Protein AF-A0AB94IR12-F1 (afdb_monomer_lite)

Organism: NCBI:txid1131730

Secondary structure (DSSP, 8-state):
---HHHHHHHHHIIIIIHHHHHHHHHHHHHHHHHHTTEES-EEEEEEEEEEEEETTEEEEEEEEEEEEEE-SEETT--HHHHHHHHHHHHHHHHHHHHHHHHHHHTTSS-SS--

Sequence (114 aa):
MFGLADIIKFLISFFVILPIVTLIHLSGHIFFVTLFGGSEKKITIGSGKRLFSFWNIEVRRYYFWNGACEYKSLRHDTRVTNTKIFLGGSLFNLAGIFLVNTLISQGILDNSVF

Structure (mmCIF, N/CA/C/O backbone):
data_AF-A0AB94IR12-F1
#
_entry.id   AF-A0AB94IR12-F1
#
loop_
_atom_site.group_PDB
_atom_site.id
_atom_site.type_symbol
_atom_site.label_atom_id
_atom_site.label_alt_id
_atom_site.label_comp_id
_atom_site.label_asym_id
_atom_site.label_entity_id
_atom_site.label_seq_id
_atom_site.pdbx_PDB_ins_code
_atom_site.Cartn_x
_atom_site.Cartn_y
_atom_site.Cartn_z
_atom_site.occupancy
_atom_site.B_iso_or_equiv
_atom_site.auth_seq_id
_atom_site.auth_comp_id
_atom_site.auth_asym_id
_atom_site.auth_atom_id
_atom_site.pdbx_PDB_model_num
ATOM 1 N N . MET A 1 1 ? -18.020 17.572 19.173 1.00 61.72 1 MET A N 1
ATOM 2 C CA . MET A 1 1 ? -17.060 17.825 20.272 1.00 61.72 1 MET A CA 1
ATOM 3 C C . MET A 1 1 ? -16.236 16.563 20.432 1.00 61.72 1 MET A C 1
ATOM 5 O O . MET A 1 1 ? -16.836 15.500 20.398 1.00 61.72 1 MET A O 1
ATOM 9 N N . PHE A 1 2 ? -14.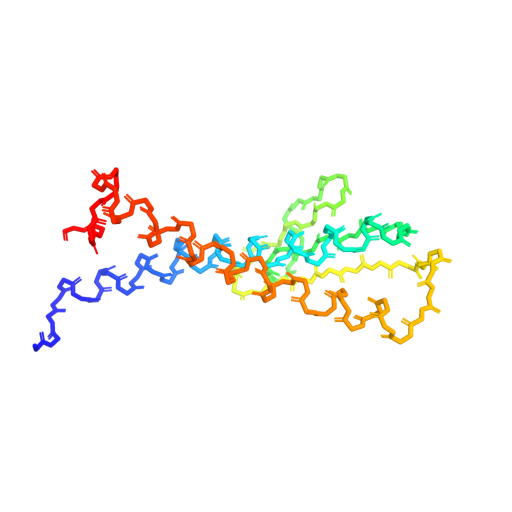910 16.670 20.512 1.00 77.06 2 PHE A N 1
ATOM 10 C CA . PHE A 1 2 ? -14.015 15.510 20.595 1.00 77.06 2 PHE A CA 1
ATOM 11 C C . PHE A 1 2 ? -14.208 14.810 21.950 1.00 77.06 2 PHE A C 1
ATOM 13 O O . PHE A 1 2 ? -14.004 15.431 22.993 1.00 77.06 2 PHE A O 1
ATOM 20 N N . GLY A 1 3 ? -14.653 13.556 21.941 1.00 87.69 3 GLY A N 1
ATOM 21 C CA . GLY A 1 3 ? -14.865 12.730 23.129 1.00 87.69 3 GLY A CA 1
ATOM 22 C C . GLY A 1 3 ? -13.835 11.606 23.259 1.00 87.69 3 GLY A C 1
ATOM 23 O O . GLY A 1 3 ? -13.027 11.360 22.365 1.00 87.69 3 GLY A O 1
ATOM 24 N N . LEU A 1 4 ? -13.891 10.859 24.367 1.00 86.31 4 LEU A N 1
ATOM 25 C CA . LEU A 1 4 ? -13.029 9.683 24.575 1.00 86.31 4 LEU A CA 1
ATOM 26 C C . LEU A 1 4 ? -13.231 8.608 23.493 1.00 86.31 4 LEU A C 1
ATOM 28 O O . LEU A 1 4 ? -12.278 7.937 23.102 1.00 86.31 4 LEU A O 1
ATOM 32 N N . ALA A 1 5 ? -14.448 8.485 22.960 1.00 85.38 5 ALA A N 1
ATOM 33 C CA . ALA A 1 5 ? -14.743 7.584 21.849 1.00 85.38 5 ALA A CA 1
ATOM 34 C C . ALA A 1 5 ? -13.962 7.949 20.571 1.00 85.38 5 ALA A C 1
ATOM 36 O O . ALA A 1 5 ? -13.540 7.061 19.831 1.00 85.38 5 ALA A O 1
ATOM 37 N N . ASP A 1 6 ? -13.705 9.237 20.328 1.00 86.75 6 ASP A N 1
ATOM 38 C CA . ASP A 1 6 ? -12.955 9.695 19.153 1.00 86.75 6 ASP A CA 1
ATOM 39 C C . ASP A 1 6 ? -11.459 9.367 19.265 1.00 86.75 6 ASP A C 1
ATOM 41 O O . ASP A 1 6 ? -10.810 9.080 18.260 1.00 86.75 6 ASP A O 1
ATOM 45 N N . ILE A 1 7 ? -10.921 9.301 20.490 1.00 89.69 7 ILE A N 1
ATOM 46 C CA . ILE A 1 7 ? -9.553 8.822 20.741 1.00 89.69 7 ILE A CA 1
ATOM 47 C C . ILE A 1 7 ? -9.432 7.341 20.366 1.00 89.69 7 ILE A C 1
ATOM 49 O O . ILE A 1 7 ? -8.472 6.948 19.709 1.00 89.69 7 ILE A O 1
ATOM 53 N N . ILE A 1 8 ? -10.419 6.515 20.725 1.00 88.00 8 ILE A N 1
ATOM 54 C CA . ILE A 1 8 ? -10.427 5.087 20.370 1.00 88.00 8 ILE A CA 1
ATOM 55 C C . ILE A 1 8 ? -10.513 4.914 18.847 1.00 88.00 8 ILE A C 1
ATOM 57 O O . ILE A 1 8 ? -9.741 4.146 18.269 1.00 88.00 8 ILE A O 1
ATOM 61 N N . LYS A 1 9 ? -11.382 5.683 18.175 1.00 87.31 9 LYS A N 1
ATOM 62 C CA . LYS A 1 9 ? -11.471 5.704 16.704 1.00 87.31 9 LYS A CA 1
ATOM 63 C C . LYS A 1 9 ? 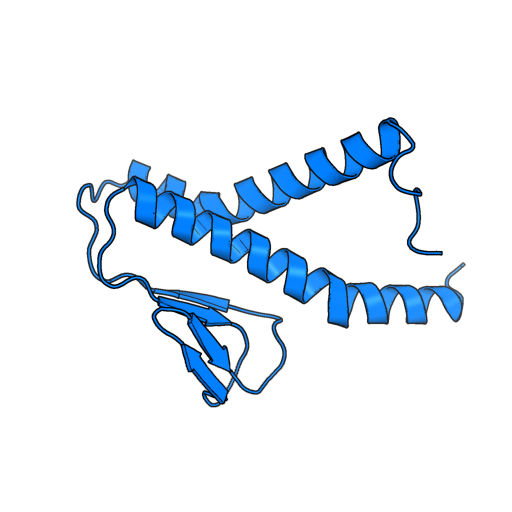-10.147 6.103 16.058 1.00 87.31 9 LYS A C 1
ATOM 65 O O . LYS A 1 9 ? -9.744 5.490 15.067 1.00 87.31 9 LYS A O 1
ATOM 70 N N . PHE A 1 10 ? -9.450 7.086 16.627 1.00 89.69 10 PHE A N 1
ATOM 71 C CA . PHE A 1 10 ? -8.126 7.488 16.166 1.00 89.69 10 PHE A CA 1
ATOM 72 C C . PHE A 1 10 ? -7.098 6.367 16.340 1.00 89.69 10 PHE A C 1
ATOM 74 O O . PHE A 1 10 ? -6.374 6.072 15.397 1.00 89.69 10 PHE A O 1
ATOM 81 N N . LEU A 1 11 ? -7.058 5.701 17.498 1.00 91.69 11 LEU A N 1
ATOM 82 C CA . LEU A 1 11 ? -6.131 4.591 17.738 1.00 91.69 11 LEU A CA 1
ATOM 83 C C . LEU A 1 11 ? -6.366 3.437 16.758 1.00 91.69 11 LEU A C 1
ATOM 85 O O . LEU A 1 11 ? -5.403 2.894 16.229 1.00 91.69 11 LEU A O 1
ATOM 89 N N . ILE A 1 12 ? -7.622 3.101 16.457 1.00 90.38 12 ILE A N 1
ATOM 90 C CA . ILE A 1 12 ? -7.953 2.071 15.459 1.00 90.38 12 ILE A CA 1
ATOM 91 C C . ILE A 1 12 ? -7.545 2.527 14.055 1.00 90.38 12 ILE A C 1
ATOM 93 O O . ILE A 1 12 ? -6.893 1.784 13.321 1.00 90.38 12 ILE A O 1
ATOM 97 N N . SER A 1 13 ? -7.875 3.766 13.689 1.00 89.94 13 SER A N 1
ATOM 98 C CA . SER A 1 13 ? -7.495 4.342 12.394 1.00 89.94 13 SER A CA 1
ATOM 99 C C . SER A 1 13 ? -5.981 4.365 12.209 1.00 89.94 13 SER A C 1
ATOM 101 O O . SER A 1 13 ? -5.475 4.041 11.139 1.00 89.94 13 SER A O 1
ATOM 103 N N . PHE A 1 14 ? -5.250 4.700 13.267 1.00 90.31 14 PHE A N 1
ATOM 104 C CA . PHE A 1 14 ? -3.805 4.651 13.269 1.00 90.31 14 PHE A CA 1
ATOM 105 C C . PHE A 1 14 ? -3.361 3.191 13.189 1.00 90.31 14 PHE A C 1
ATOM 107 O O . PHE A 1 14 ? -2.983 2.755 12.115 1.00 90.31 14 PHE A O 1
ATOM 114 N N . PHE A 1 15 ? -3.483 2.399 14.254 1.00 90.56 15 PHE A N 1
ATOM 115 C CA . PHE A 1 15 ? -2.836 1.088 14.369 1.00 90.56 15 PHE A CA 1
ATOM 116 C C . PHE A 1 15 ? -3.349 -0.004 13.427 1.00 90.56 15 PHE A C 1
ATOM 118 O O . PHE A 1 15 ? -2.629 -0.979 13.217 1.00 90.56 15 PHE A O 1
ATOM 125 N N . VAL A 1 16 ? -4.557 0.128 12.875 1.00 89.44 16 VAL A N 1
ATOM 126 C CA . VAL A 1 16 ? -5.173 -0.897 12.018 1.00 89.44 16 VAL A CA 1
ATOM 127 C C . VAL A 1 16 ? -5.350 -0.390 10.594 1.00 89.44 16 VAL A C 1
ATOM 129 O O . VAL A 1 16 ? -4.842 -1.009 9.658 1.00 89.44 16 VAL A O 1
ATOM 132 N N . ILE A 1 17 ? -6.027 0.747 10.413 1.00 91.00 17 ILE A N 1
ATOM 133 C CA . ILE A 1 17 ? -6.351 1.236 9.066 1.00 91.00 17 ILE A CA 1
ATOM 134 C C . ILE A 1 17 ? -5.095 1.722 8.339 1.00 91.00 17 ILE A C 1
ATOM 136 O O . ILE A 1 17 ? -4.920 1.393 7.167 1.00 91.00 17 ILE A O 1
ATOM 140 N N . LEU A 1 18 ? -4.181 2.431 9.013 1.00 90.81 18 LEU A N 1
ATOM 141 C CA . LEU A 1 18 ? -2.962 2.928 8.369 1.00 90.81 18 LEU A CA 1
ATOM 142 C C . LEU A 1 18 ? -2.090 1.790 7.804 1.00 90.81 18 LEU A C 1
ATOM 144 O O . LEU A 1 18 ? -1.743 1.878 6.628 1.00 90.81 18 LEU A O 1
ATOM 148 N N . PRO A 1 19 ? -1.776 0.698 8.537 1.00 89.19 19 PRO A N 1
ATOM 149 C CA . PRO A 1 19 ? -1.081 -0.447 7.949 1.00 89.19 19 PRO A CA 1
ATOM 150 C C . PRO A 1 19 ? -1.788 -1.033 6.725 1.00 89.19 19 PRO A C 1
ATOM 152 O O .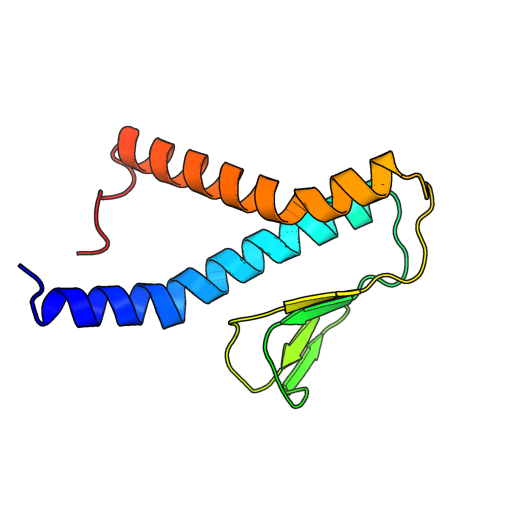 PRO A 1 19 ? -1.125 -1.332 5.734 1.00 89.19 19 PRO A O 1
ATOM 155 N N . ILE A 1 20 ? -3.118 -1.170 6.763 1.00 90.88 20 ILE A N 1
ATOM 156 C CA . ILE A 1 20 ? -3.897 -1.699 5.634 1.00 90.88 20 ILE A CA 1
ATOM 157 C C . ILE A 1 20 ? -3.755 -0.784 4.413 1.00 90.88 20 ILE A C 1
ATOM 159 O O . ILE A 1 20 ? -3.458 -1.259 3.318 1.00 90.88 20 ILE A O 1
ATOM 163 N N . VAL A 1 21 ? -3.893 0.530 4.598 1.00 92.81 21 VAL A N 1
ATOM 164 C CA . VAL A 1 21 ? -3.723 1.519 3.524 1.00 92.81 21 VAL A CA 1
ATOM 165 C C . VAL A 1 21 ? -2.293 1.500 2.979 1.00 92.81 21 VAL A C 1
ATOM 167 O O . VAL A 1 21 ? -2.103 1.529 1.766 1.00 92.81 21 VAL A O 1
ATOM 170 N N . THR A 1 22 ? -1.277 1.379 3.836 1.00 91.25 22 THR A N 1
ATOM 171 C CA . THR A 1 22 ? 0.125 1.242 3.410 1.00 91.25 22 THR A CA 1
ATOM 172 C C . THR A 1 22 ? 0.342 -0.024 2.577 1.00 91.25 22 THR A C 1
A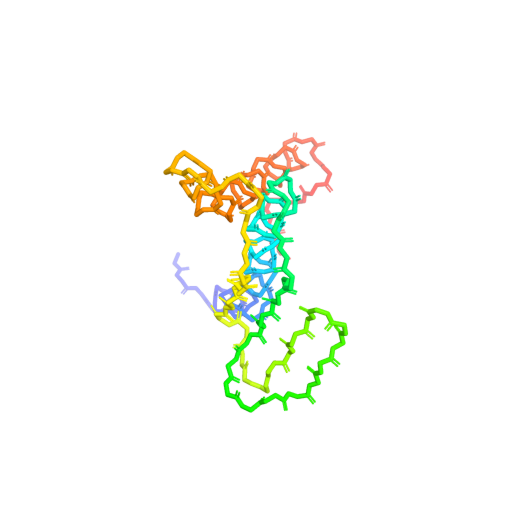TOM 174 O O . THR A 1 22 ? 1.044 0.019 1.566 1.00 91.25 22 THR A O 1
ATOM 177 N N . LEU A 1 23 ? -0.281 -1.148 2.945 1.00 90.62 23 LEU A N 1
ATOM 178 C CA . LEU A 1 23 ? -0.213 -2.388 2.166 1.00 90.62 23 LEU A CA 1
ATOM 179 C C . LEU A 1 23 ? -0.868 -2.233 0.791 1.00 90.62 23 LEU A C 1
ATOM 181 O O . LEU A 1 23 ? -0.271 -2.629 -0.211 1.00 90.62 23 LEU A O 1
ATOM 185 N N . ILE A 1 24 ? -2.055 -1.621 0.730 1.00 93.69 24 ILE A N 1
ATOM 186 C CA . ILE A 1 24 ? -2.744 -1.321 -0.534 1.00 93.69 24 ILE A CA 1
ATOM 187 C C . ILE A 1 24 ? -1.864 -0.415 -1.408 1.00 93.69 24 ILE A C 1
ATOM 189 O O . ILE A 1 24 ? -1.657 -0.704 -2.588 1.00 93.69 24 ILE A O 1
ATOM 193 N N . HIS A 1 25 ? -1.253 0.612 -0.824 1.00 94.19 25 HIS A N 1
ATOM 194 C CA . HIS A 1 25 ? -0.350 1.518 -1.526 1.00 94.19 25 HIS A CA 1
ATOM 195 C C . HIS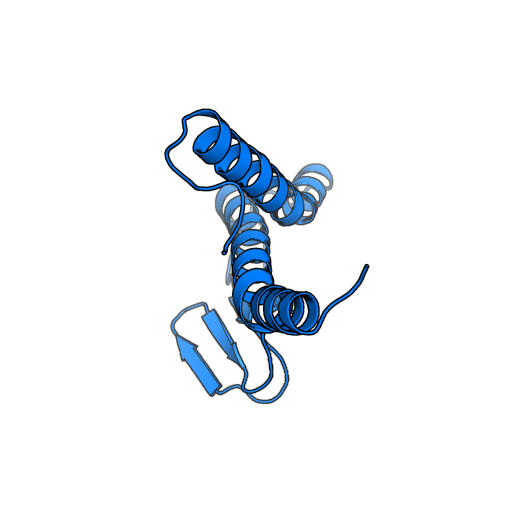 A 1 25 ? 0.871 0.793 -2.116 1.00 94.19 25 HIS A C 1
ATOM 197 O O . HIS A 1 25 ? 1.170 0.915 -3.305 1.00 94.19 25 HIS A O 1
ATOM 203 N N . LEU A 1 26 ? 1.563 -0.024 -1.316 1.00 92.31 26 LEU A N 1
ATOM 204 C CA . LEU A 1 26 ? 2.705 -0.814 -1.790 1.00 92.31 26 LEU A CA 1
ATOM 205 C C . LEU A 1 26 ? 2.285 -1.809 -2.875 1.00 92.31 26 LEU A C 1
ATOM 207 O O . LEU A 1 26 ? 3.007 -1.972 -3.860 1.00 92.31 26 LEU A O 1
ATOM 211 N N . SER A 1 27 ? 1.101 -2.417 -2.740 1.00 91.69 27 SER A N 1
ATOM 212 C CA . SER A 1 27 ? 0.543 -3.317 -3.755 1.00 91.69 27 SER A CA 1
ATOM 213 C C . SER A 1 27 ? 0.375 -2.625 -5.109 1.00 91.69 27 SER A C 1
ATOM 215 O O . SER A 1 27 ? 0.720 -3.213 -6.134 1.00 91.69 27 SER A O 1
ATOM 217 N N . GLY A 1 28 ? -0.027 -1.348 -5.114 1.00 93.44 28 GLY A N 1
ATOM 218 C CA . GLY A 1 28 ? -0.122 -0.541 -6.325 1.00 93.44 28 GLY A CA 1
ATOM 219 C C . GLY A 1 28 ? 1.227 -0.363 -7.017 1.00 93.44 28 GLY A C 1
ATOM 220 O O . GLY A 1 28 ? 1.339 -0.609 -8.217 1.00 93.44 28 GLY A O 1
ATOM 221 N N . HIS A 1 29 ? 2.286 -0.024 -6.277 1.00 92.75 29 HIS A N 1
ATOM 222 C CA . HIS A 1 29 ? 3.632 0.062 -6.857 1.00 92.75 29 HIS A CA 1
ATOM 223 C C . HIS A 1 29 ? 4.067 -1.263 -7.492 1.00 92.75 29 HIS A C 1
ATOM 225 O O . HIS A 1 29 ? 4.502 -1.289 -8.643 1.00 92.75 29 HIS A O 1
ATOM 231 N N . ILE A 1 30 ? 3.896 -2.377 -6.781 1.00 91.62 30 ILE A N 1
ATOM 232 C CA . ILE A 1 30 ? 4.317 -3.702 -7.257 1.00 91.62 30 ILE A CA 1
ATOM 233 C C . ILE A 1 30 ? 3.503 -4.143 -8.460 1.00 91.62 30 ILE A C 1
ATOM 235 O O . ILE A 1 30 ? 4.055 -4.779 -9.358 1.00 91.62 30 ILE A O 1
ATOM 239 N N . PHE A 1 31 ? 2.212 -3.818 -8.495 1.00 93.06 31 PHE A N 1
ATOM 240 C CA . PHE A 1 31 ? 1.352 -4.100 -9.633 1.00 93.06 31 PHE A CA 1
ATOM 241 C C . PHE A 1 31 ? 1.924 -3.462 -10.901 1.00 93.06 31 PHE A C 1
ATOM 243 O O . PHE A 1 31 ? 2.180 -4.168 -11.877 1.00 93.06 31 PHE A O 1
ATOM 250 N N . PHE A 1 32 ? 2.239 -2.163 -10.865 1.00 91.94 32 PHE A N 1
ATOM 251 C CA . PHE A 1 32 ? 2.825 -1.478 -12.018 1.00 91.94 32 PHE A CA 1
ATOM 252 C C . PHE A 1 32 ? 4.251 -1.951 -12.322 1.00 91.94 32 PHE A C 1
ATOM 254 O O . PHE A 1 32 ? 4.561 -2.213 -13.481 1.00 91.94 32 PHE A O 1
ATOM 261 N N . VAL A 1 33 ? 5.105 -2.163 -11.316 1.00 91.38 33 VAL A N 1
ATOM 262 C CA . VAL A 1 33 ? 6.445 -2.747 -11.528 1.00 91.38 33 VAL A CA 1
ATOM 263 C C . VAL A 1 33 ? 6.334 -4.118 -12.204 1.00 91.38 33 VAL A C 1
ATOM 265 O O . VAL A 1 33 ? 7.106 -4.435 -13.104 1.00 91.38 33 VAL A O 1
ATOM 268 N N . THR A 1 34 ? 5.355 -4.936 -11.818 1.00 89.12 34 THR A N 1
ATOM 269 C CA . THR A 1 34 ? 5.102 -6.249 -12.426 1.00 89.12 34 THR A CA 1
ATOM 270 C C . THR A 1 34 ? 4.596 -6.129 -13.852 1.00 89.12 34 THR A C 1
ATOM 272 O O . THR A 1 34 ? 5.118 -6.820 -14.724 1.00 89.12 34 THR A O 1
ATOM 275 N N . LEU A 1 35 ? 3.649 -5.225 -14.093 1.00 91.25 35 LEU A N 1
ATOM 276 C CA . LEU A 1 35 ? 3.090 -4.948 -15.413 1.00 91.25 35 LEU A CA 1
ATOM 277 C C . LEU A 1 35 ? 4.170 -4.520 -16.417 1.00 91.25 35 LEU A C 1
ATOM 279 O O . LEU A 1 35 ? 4.129 -4.916 -17.577 1.00 91.25 35 LEU A O 1
ATOM 283 N N . PHE A 1 36 ? 5.166 -3.757 -15.964 1.00 90.88 36 PHE A N 1
ATOM 284 C CA . PHE A 1 36 ? 6.265 -3.271 -16.802 1.00 90.88 36 PHE A CA 1
ATOM 285 C C . PHE A 1 36 ? 7.509 -4.170 -16.809 1.00 90.88 36 PHE A C 1
ATOM 287 O O . PHE A 1 36 ? 8.547 -3.793 -17.358 1.00 90.88 36 PHE A O 1
ATOM 294 N N . GLY A 1 37 ? 7.409 -5.375 -16.239 1.00 86.94 37 GLY A N 1
ATOM 295 C CA . GLY A 1 37 ? 8.468 -6.382 -16.291 1.00 86.94 37 GLY A CA 1
ATOM 296 C C . GLY A 1 37 ? 9.667 -6.072 -15.396 1.00 86.94 37 GLY A C 1
ATOM 297 O O . GLY A 1 37 ? 10.802 -6.316 -15.797 1.00 86.94 37 GLY A O 1
ATOM 298 N N . GLY A 1 38 ? 9.435 -5.509 -14.210 1.00 85.75 38 GLY A N 1
ATOM 299 C CA . GLY A 1 38 ? 10.479 -5.291 -13.215 1.00 85.75 38 GLY A CA 1
ATOM 300 C C . GLY A 1 38 ? 11.064 -6.595 -12.674 1.00 85.75 38 GLY A C 1
ATOM 301 O O . GLY A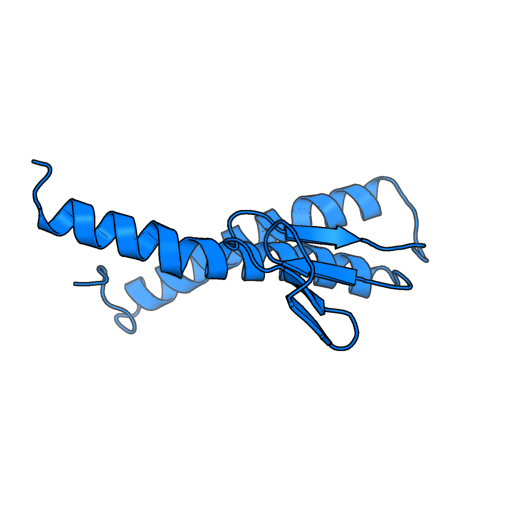 1 38 ? 10.328 -7.552 -12.421 1.00 85.75 38 GLY A O 1
ATOM 302 N N . SER A 1 39 ? 12.380 -6.633 -12.485 1.00 82.25 39 SER A N 1
ATOM 303 C CA . SER A 1 39 ? 13.119 -7.768 -11.923 1.00 82.25 39 SER A CA 1
ATOM 304 C C . SER A 1 39 ? 13.458 -7.547 -10.442 1.00 82.25 39 SER A C 1
ATOM 306 O O . SER A 1 39 ? 13.524 -6.406 -9.978 1.00 82.25 39 SER A O 1
ATOM 308 N N . GLU A 1 40 ? 13.657 -8.646 -9.701 1.00 81.12 40 GLU A N 1
ATOM 309 C CA . GLU A 1 40 ? 14.110 -8.638 -8.295 1.00 81.12 40 GLU A CA 1
ATOM 310 C C . GLU A 1 40 ? 13.302 -7.676 -7.398 1.00 81.12 40 GLU A C 1
ATOM 312 O O . GLU A 1 40 ? 13.844 -6.833 -6.687 1.00 81.12 40 GLU A O 1
ATOM 317 N N . LYS A 1 41 ? 11.969 -7.779 -7.467 1.00 85.06 41 LYS A N 1
ATOM 318 C CA . LYS A 1 41 ? 11.044 -6.927 -6.708 1.00 85.06 41 LYS A CA 1
ATOM 319 C C . LYS A 1 41 ? 11.104 -7.300 -5.235 1.00 85.06 41 LYS A C 1
ATOM 321 O O . LYS A 1 41 ? 10.906 -8.467 -4.902 1.00 85.06 41 LYS A O 1
ATOM 326 N N . LYS A 1 42 ? 11.276 -6.317 -4.365 1.00 86.50 42 LYS A N 1
ATOM 327 C CA . LYS A 1 42 ? 11.277 -6.497 -2.920 1.00 86.50 42 LYS A CA 1
ATOM 328 C C . LYS A 1 42 ? 10.392 -5.448 -2.264 1.00 86.50 42 LYS A C 1
ATOM 330 O O . LYS A 1 42 ? 10.576 -4.251 -2.449 1.00 86.50 42 LYS A O 1
ATOM 335 N N . ILE A 1 43 ? 9.445 -5.908 -1.464 1.00 87.69 43 ILE A N 1
ATOM 336 C CA . ILE A 1 43 ? 8.642 -5.068 -0.587 1.00 87.69 43 ILE A CA 1
ATOM 337 C C . ILE A 1 43 ? 9.283 -5.096 0.784 1.00 87.69 43 ILE A C 1
ATOM 339 O O . ILE A 1 43 ? 9.594 -6.166 1.298 1.00 87.69 43 ILE A O 1
ATOM 343 N N . THR A 1 44 ? 9.412 -3.940 1.404 1.00 88.25 44 THR A N 1
ATOM 344 C CA . THR A 1 44 ? 9.730 -3.821 2.818 1.00 88.25 44 THR A CA 1
ATOM 345 C C . THR A 1 44 ? 8.553 -3.167 3.520 1.00 88.25 44 THR A C 1
ATOM 347 O O . THR A 1 44 ? 8.108 -2.103 3.101 1.00 88.25 44 THR A O 1
ATOM 350 N N . ILE A 1 45 ? 8.049 -3.786 4.582 1.00 87.31 45 ILE A N 1
ATOM 351 C CA . ILE A 1 45 ? 6.914 -3.295 5.363 1.00 87.31 45 ILE A CA 1
ATOM 352 C C . ILE A 1 45 ? 7.384 -3.057 6.800 1.00 87.31 45 ILE A C 1
ATOM 354 O O . ILE A 1 45 ? 7.909 -3.966 7.450 1.00 87.31 45 ILE A O 1
ATOM 358 N N . GLY A 1 46 ? 7.192 -1.835 7.298 1.00 85.69 46 GLY A N 1
ATOM 359 C CA . GLY A 1 46 ? 7.608 -1.419 8.636 1.00 85.69 46 GLY A CA 1
ATOM 360 C C . GLY A 1 46 ? 9.027 -0.860 8.705 1.00 85.69 46 GLY A C 1
ATOM 361 O O . GLY A 1 46 ? 9.689 -0.614 7.696 1.00 85.69 46 GLY A O 1
ATOM 362 N N . SER A 1 47 ? 9.505 -0.667 9.935 1.00 83.00 47 SER A N 1
ATOM 363 C CA . SER A 1 47 ? 10.768 0.024 10.231 1.00 83.00 47 SER A CA 1
ATOM 364 C C . SER A 1 47 ? 11.707 -0.787 11.131 1.00 83.00 47 SER A C 1
ATOM 366 O O . SER A 1 47 ? 11.293 -1.670 11.879 1.00 83.00 47 SER A O 1
ATOM 368 N N . GLY A 1 48 ? 13.004 -0.465 11.091 1.00 85.81 48 GLY A N 1
ATOM 369 C CA . GLY A 1 48 ? 14.037 -1.075 11.940 1.00 85.81 48 GLY A CA 1
ATOM 370 C C . GLY A 1 48 ? 14.546 -2.436 11.470 1.00 85.81 48 GLY A C 1
ATOM 371 O O . GLY A 1 48 ? 14.695 -2.674 10.274 1.00 85.81 48 GLY A O 1
ATOM 372 N N . LYS A 1 49 ? 14.881 -3.318 12.422 1.00 85.56 49 LYS A N 1
ATOM 373 C CA . LYS A 1 49 ? 15.472 -4.632 12.121 1.00 85.56 49 LYS A CA 1
ATOM 374 C C . LYS A 1 49 ? 14.455 -5.545 11.428 1.00 85.56 49 LYS A C 1
ATOM 376 O O . LYS A 1 49 ? 13.277 -5.541 11.785 1.00 85.56 49 LYS A O 1
ATOM 381 N N . ARG A 1 50 ? 14.933 -6.350 10.474 1.00 86.00 50 ARG A N 1
ATOM 382 C CA . ARG A 1 50 ? 14.152 -7.406 9.815 1.00 86.00 50 ARG A CA 1
ATOM 383 C C . ARG A 1 50 ? 13.628 -8.383 10.870 1.00 86.00 50 ARG A C 1
ATOM 385 O O . ARG A 1 50 ? 14.414 -8.904 11.657 1.00 86.00 50 ARG A O 1
ATOM 392 N N . LEU A 1 51 ? 12.316 -8.597 10.880 1.00 86.25 51 LEU A N 1
ATOM 393 C CA . LEU A 1 51 ? 11.657 -9.601 11.710 1.00 86.25 51 LEU A CA 1
ATOM 394 C C . LEU A 1 51 ? 11.658 -10.942 10.974 1.00 86.25 51 LEU A C 1
ATOM 396 O O . LEU A 1 51 ? 12.192 -11.924 11.475 1.00 86.25 51 LEU A O 1
ATOM 400 N N . PHE A 1 52 ? 11.135 -10.950 9.747 1.00 84.44 52 PHE A N 1
ATOM 401 C CA . PHE A 1 52 ? 11.208 -12.085 8.835 1.00 84.44 52 PHE A CA 1
ATOM 402 C C . PHE A 1 52 ? 11.185 -11.601 7.382 1.00 84.44 52 PHE A C 1
ATOM 404 O O . PHE A 1 52 ? 10.754 -10.488 7.084 1.00 84.44 52 PHE A O 1
ATOM 411 N N . SER A 1 53 ? 11.689 -12.429 6.472 1.00 84.25 53 SER A N 1
ATOM 412 C CA . SER A 1 53 ? 11.607 -12.196 5.031 1.00 84.25 53 SER A CA 1
ATOM 413 C C . SER A 1 53 ? 11.041 -13.449 4.396 1.00 84.25 53 SER A C 1
ATOM 415 O O . SER A 1 53 ? 11.609 -14.525 4.567 1.00 84.25 53 SER A O 1
ATOM 417 N N . PHE A 1 54 ? 9.934 -13.310 3.679 1.00 79.31 54 PHE A N 1
ATOM 418 C CA . PHE A 1 54 ? 9.333 -14.396 2.924 1.00 79.31 54 PHE A CA 1
ATOM 419 C C . PHE A 1 54 ? 9.287 -14.013 1.451 1.00 79.31 54 PHE A C 1
ATOM 421 O O . PHE A 1 54 ? 8.602 -13.064 1.069 1.00 79.31 54 PHE A O 1
ATOM 428 N N . TRP A 1 55 ? 10.030 -14.757 0.629 1.00 77.62 55 TRP A N 1
ATOM 429 C CA . TRP A 1 55 ? 10.140 -14.534 -0.811 1.00 77.62 55 TRP A CA 1
ATOM 430 C C . TRP A 1 55 ? 10.587 -13.099 -1.138 1.00 77.62 55 TRP A C 1
ATOM 432 O O . TRP A 1 55 ? 11.746 -12.746 -0.935 1.00 77.62 55 TRP A O 1
ATOM 442 N N . ASN A 1 56 ? 9.647 -12.254 -1.554 1.00 81.25 56 ASN A N 1
ATOM 443 C CA . ASN A 1 56 ? 9.873 -10.871 -1.959 1.00 81.25 56 ASN A CA 1
ATOM 444 C C . ASN A 1 56 ? 9.349 -9.863 -0.925 1.00 81.25 56 ASN A C 1
ATOM 446 O O . ASN A 1 56 ? 9.296 -8.672 -1.213 1.00 81.25 56 ASN A O 1
ATOM 450 N N . ILE A 1 57 ? 8.919 -10.322 0.252 1.00 85.00 57 ILE A N 1
ATOM 451 C CA . ILE A 1 57 ? 8.307 -9.499 1.296 1.00 85.00 57 ILE A CA 1
ATOM 452 C C . ILE A 1 57 ? 9.189 -9.540 2.543 1.00 85.00 57 ILE A C 1
ATOM 454 O O . ILE A 1 57 ? 9.342 -10.577 3.185 1.00 85.00 57 ILE A O 1
ATOM 458 N N . GLU A 1 58 ? 9.759 -8.397 2.898 1.00 87.38 58 GLU A N 1
ATOM 459 C CA . GLU A 1 58 ? 10.511 -8.170 4.125 1.00 87.38 58 GLU A CA 1
ATOM 460 C C . GLU A 1 58 ? 9.615 -7.457 5.140 1.00 87.38 58 GLU A C 1
ATOM 462 O O . GLU A 1 58 ? 9.180 -6.330 4.917 1.00 87.38 58 GLU A O 1
ATOM 467 N N . VAL A 1 59 ? 9.371 -8.091 6.283 1.00 85.38 59 VAL A N 1
ATOM 468 C CA . VAL A 1 59 ? 8.630 -7.489 7.394 1.00 85.38 59 VAL A CA 1
ATOM 469 C C . VAL A 1 59 ? 9.622 -7.078 8.473 1.00 85.38 59 VAL A C 1
ATOM 471 O O . VAL A 1 59 ? 10.467 -7.872 8.900 1.00 85.38 59 VAL A O 1
ATOM 474 N N . ARG A 1 60 ? 9.551 -5.820 8.912 1.00 88.69 60 ARG A N 1
ATOM 475 C CA . ARG A 1 60 ? 10.432 -5.243 9.936 1.00 88.69 60 ARG A CA 1
ATOM 476 C C . ARG A 1 60 ? 9.718 -5.100 11.278 1.00 88.69 60 ARG A C 1
ATOM 478 O O . ARG A 1 60 ? 8.496 -5.092 11.357 1.00 88.69 60 ARG A O 1
ATOM 485 N N . ARG A 1 61 ? 10.511 -5.038 12.351 1.00 81.44 61 ARG A N 1
ATOM 486 C CA . ARG A 1 61 ? 10.048 -5.154 13.743 1.00 81.44 61 ARG A CA 1
ATOM 487 C C . ARG A 1 61 ? 9.178 -3.988 14.217 1.00 81.44 61 ARG A C 1
ATOM 489 O O . ARG A 1 61 ? 8.328 -4.198 15.076 1.00 81.44 61 ARG A O 1
ATOM 496 N N . TYR A 1 62 ? 9.419 -2.774 13.731 1.00 81.06 62 TYR A N 1
ATOM 497 C CA . TYR A 1 62 ? 8.675 -1.592 14.157 1.00 81.06 62 TYR A CA 1
ATOM 498 C C . TYR A 1 62 ? 7.541 -1.255 13.192 1.00 81.06 62 TYR A C 1
ATOM 500 O O . TYR A 1 62 ? 7.576 -1.607 12.014 1.00 81.06 62 TYR A O 1
ATOM 508 N N . TYR A 1 63 ? 6.567 -0.537 13.746 1.00 78.31 63 TYR A N 1
ATOM 509 C CA . TYR A 1 63 ? 5.275 -0.177 13.178 1.00 78.31 63 TYR A CA 1
ATOM 510 C C . TYR A 1 63 ? 5.250 0.118 11.662 1.00 78.31 63 TYR A C 1
ATOM 512 O O . TYR A 1 63 ? 6.135 0.784 11.120 1.00 78.31 63 TYR A O 1
ATOM 520 N N . PHE A 1 64 ? 4.177 -0.334 11.000 1.00 80.06 64 PHE A N 1
ATOM 521 C CA . PHE A 1 64 ? 3.955 -0.306 9.543 1.00 80.06 64 PHE A CA 1
ATOM 522 C C . PHE A 1 64 ? 3.529 1.062 8.989 1.00 80.06 64 PHE A C 1
ATOM 524 O O . PHE A 1 64 ? 2.741 1.158 8.051 1.00 80.06 64 PHE A O 1
ATOM 531 N N . TRP A 1 65 ? 4.053 2.133 9.576 1.00 76.69 65 TRP A N 1
ATOM 532 C CA . TRP A 1 65 ? 3.803 3.505 9.129 1.00 76.69 65 TRP A CA 1
ATOM 533 C C . TRP A 1 65 ? 4.434 3.795 7.759 1.00 76.69 65 TRP A C 1
ATOM 535 O O . TRP A 1 65 ? 3.959 4.658 7.031 1.00 76.69 65 TRP A O 1
ATOM 545 N N . ASN A 1 66 ? 5.504 3.075 7.414 1.00 76.88 66 ASN A N 1
ATOM 546 C CA . ASN A 1 66 ? 6.209 3.223 6.151 1.00 76.88 66 ASN A CA 1
ATOM 547 C C . ASN A 1 66 ? 6.485 1.850 5.536 1.00 76.88 66 ASN A C 1
ATOM 549 O O . ASN A 1 66 ? 6.614 0.844 6.243 1.00 76.88 66 ASN A O 1
ATOM 553 N N . GLY A 1 67 ? 6.627 1.831 4.219 1.00 84.00 67 GLY A N 1
ATOM 554 C CA . GLY A 1 67 ? 7.164 0.697 3.498 1.00 84.00 67 GLY A CA 1
ATOM 555 C C . GLY A 1 67 ? 7.873 1.143 2.231 1.00 84.00 67 GLY A C 1
ATOM 556 O O . GLY A 1 67 ? 7.684 2.255 1.747 1.00 84.00 67 GLY A O 1
ATOM 557 N N . ALA A 1 68 ? 8.722 0.270 1.713 1.00 85.94 68 ALA A N 1
ATOM 558 C CA . ALA A 1 68 ? 9.514 0.524 0.523 1.00 85.94 68 ALA A CA 1
ATOM 559 C C . ALA A 1 68 ? 9.227 -0.541 -0.530 1.00 85.94 68 ALA A C 1
ATOM 561 O O . ALA A 1 68 ? 9.045 -1.715 -0.209 1.00 85.94 68 ALA A O 1
ATOM 562 N N . CYS A 1 69 ? 9.216 -0.127 -1.792 1.00 86.62 69 CYS A N 1
ATOM 563 C CA . CYS A 1 69 ? 9.206 -1.024 -2.936 1.00 86.62 69 CYS A CA 1
ATOM 564 C C . CYS A 1 69 ? 10.526 -0.834 -3.683 1.00 86.62 69 CYS A C 1
ATOM 566 O O . CYS A 1 69 ? 10.754 0.205 -4.296 1.00 86.62 69 CYS A O 1
ATOM 568 N N . GLU A 1 70 ? 11.392 -1.835 -3.615 1.00 86.56 70 GLU A N 1
ATOM 569 C CA . GLU A 1 70 ? 12.683 -1.874 -4.293 1.00 86.56 70 GLU A CA 1
ATOM 570 C C . GLU A 1 70 ? 12.575 -2.792 -5.519 1.00 86.56 70 GLU A C 1
ATOM 572 O O . GLU A 1 70 ? 11.924 -3.837 -5.478 1.00 86.56 70 GLU A O 1
ATOM 577 N N . TYR A 1 71 ? 13.191 -2.400 -6.630 1.00 88.31 71 TYR A N 1
ATOM 578 C CA . TYR A 1 71 ? 13.314 -3.214 -7.839 1.00 88.31 71 TYR A CA 1
ATOM 579 C C . TYR A 1 71 ? 14.629 -2.866 -8.538 1.00 88.31 71 TYR A C 1
ATOM 581 O O . TYR A 1 71 ? 15.107 -1.737 -8.433 1.00 88.31 71 TYR A O 1
ATOM 589 N N . LYS A 1 72 ? 15.234 -3.838 -9.227 1.00 84.44 72 LYS A N 1
ATOM 590 C CA . LYS A 1 72 ? 16.604 -3.689 -9.745 1.00 84.44 72 LYS A CA 1
ATOM 591 C C . LYS A 1 72 ? 16.665 -3.226 -11.191 1.00 84.44 72 LYS A C 1
ATOM 593 O O . LYS A 1 72 ? 17.478 -2.375 -11.532 1.00 84.44 72 LYS A O 1
ATOM 598 N N . SER A 1 73 ? 15.831 -3.795 -12.052 1.00 83.12 73 SER A N 1
ATOM 599 C CA . SER A 1 73 ? 15.743 -3.382 -13.452 1.00 83.12 73 SER A CA 1
ATOM 600 C C . SER A 1 73 ? 14.307 -3.416 -13.940 1.00 83.12 73 SER A C 1
ATOM 602 O O . SER A 1 73 ? 13.471 -4.123 -13.375 1.00 83.12 73 SER A O 1
ATOM 604 N N . LEU A 1 74 ? 14.026 -2.646 -14.989 1.00 86.69 74 LEU A N 1
ATOM 605 C CA . LEU A 1 74 ? 12.722 -2.563 -15.628 1.00 86.69 74 LEU A CA 1
ATOM 606 C C . LEU A 1 74 ? 12.880 -2.872 -17.119 1.00 86.69 74 LEU A C 1
ATOM 608 O O . LEU A 1 74 ? 13.724 -2.280 -17.785 1.00 86.69 74 LEU A O 1
ATOM 612 N N . ARG A 1 75 ? 12.067 -3.789 -17.657 1.00 81.88 75 ARG A N 1
ATOM 613 C CA . ARG A 1 75 ? 12.119 -4.153 -19.085 1.00 81.88 75 ARG A CA 1
ATOM 614 C C . ARG A 1 75 ? 11.784 -2.972 -20.001 1.00 81.88 75 ARG A C 1
ATOM 616 O O . ARG A 1 75 ? 12.365 -2.846 -21.073 1.00 81.88 75 ARG A O 1
ATOM 623 N N . HIS A 1 76 ? 10.849 -2.122 -19.582 1.00 78.69 76 HIS A N 1
ATOM 624 C CA . HIS A 1 76 ? 10.464 -0.905 -20.297 1.00 78.69 76 HIS A CA 1
ATOM 625 C C . HIS A 1 76 ? 10.766 0.332 -19.450 1.00 78.69 76 HIS A C 1
ATOM 627 O O . HIS A 1 76 ? 9.847 0.977 -18.943 1.00 78.69 76 HIS A O 1
ATOM 633 N N . ASP A 1 77 ? 12.047 0.656 -19.284 1.00 83.56 77 ASP A N 1
ATOM 634 C CA . ASP A 1 77 ? 12.468 1.851 -18.551 1.00 83.56 77 ASP A CA 1
ATOM 635 C C . ASP A 1 77 ? 12.260 3.116 -19.394 1.00 83.56 77 ASP A C 1
ATOM 637 O O . ASP A 1 77 ? 13.053 3.474 -20.263 1.00 83.56 77 ASP A O 1
ATOM 641 N N . THR A 1 78 ? 11.127 3.777 -19.168 1.00 89.12 78 THR A N 1
ATOM 642 C CA . THR A 1 78 ? 10.828 5.088 -19.742 1.00 89.12 78 THR A CA 1
ATOM 643 C C . THR A 1 78 ? 10.311 6.005 -18.648 1.00 89.12 78 THR A C 1
ATOM 645 O O . THR A 1 78 ? 9.751 5.552 -17.645 1.00 89.12 78 THR A O 1
ATOM 648 N N . ARG A 1 79 ? 10.409 7.320 -18.868 1.00 89.62 79 ARG A N 1
ATOM 649 C CA . ARG A 1 79 ? 9.863 8.318 -17.939 1.00 89.62 79 ARG A CA 1
ATOM 650 C C . ARG A 1 79 ? 8.386 8.066 -17.625 1.00 89.62 79 ARG A C 1
ATOM 652 O O . ARG A 1 79 ? 7.995 8.147 -16.468 1.00 89.62 79 ARG A O 1
ATOM 659 N N . VAL A 1 80 ? 7.588 7.703 -18.632 1.00 89.62 80 VAL A N 1
ATOM 660 C CA . VAL A 1 80 ? 6.155 7.408 -18.466 1.00 89.62 80 VAL A CA 1
ATOM 661 C C . VAL A 1 80 ? 5.945 6.176 -17.590 1.00 89.62 80 VAL A C 1
ATOM 663 O O . VAL A 1 80 ? 5.069 6.181 -16.725 1.00 89.62 80 VAL A O 1
ATOM 666 N N . THR A 1 81 ? 6.752 5.134 -17.786 1.00 88.88 81 THR A N 1
ATOM 667 C CA . THR A 1 81 ? 6.692 3.917 -16.973 1.00 88.88 81 THR A CA 1
ATOM 668 C C . THR A 1 81 ? 6.975 4.218 -15.506 1.00 88.88 81 THR A C 1
ATOM 670 O O . THR A 1 81 ? 6.189 3.846 -14.636 1.00 88.88 81 THR A O 1
ATOM 673 N N . ASN A 1 82 ? 8.048 4.965 -15.241 1.00 88.69 82 ASN A N 1
ATOM 674 C CA . ASN A 1 82 ? 8.428 5.352 -13.887 1.00 88.69 82 ASN A CA 1
ATOM 675 C C . ASN A 1 82 ? 7.350 6.228 -13.242 1.00 88.69 82 ASN A C 1
ATOM 677 O O . ASN A 1 82 ? 6.954 5.969 -12.109 1.00 88.69 82 ASN A O 1
ATOM 681 N N . THR A 1 83 ? 6.774 7.187 -13.976 1.00 92.56 83 THR A N 1
ATOM 682 C CA . THR A 1 83 ? 5.639 7.980 -13.480 1.00 92.56 83 THR A CA 1
ATOM 683 C C . THR A 1 83 ? 4.448 7.101 -13.100 1.00 92.56 83 THR A C 1
ATOM 685 O O . THR A 1 83 ? 3.881 7.291 -12.029 1.00 92.56 83 THR A O 1
ATOM 688 N N . LYS A 1 84 ? 4.082 6.109 -13.921 1.00 91.50 84 LYS A N 1
ATOM 689 C CA . LYS A 1 84 ? 2.982 5.184 -13.598 1.00 91.50 84 LYS A CA 1
ATOM 690 C C . LYS A 1 84 ? 3.287 4.325 -12.373 1.00 91.50 84 LYS A C 1
ATOM 692 O O . LYS A 1 84 ? 2.395 4.115 -11.559 1.00 91.50 84 LYS A O 1
ATOM 697 N N . ILE A 1 85 ? 4.533 3.876 -12.210 1.00 91.75 85 ILE A N 1
ATOM 698 C CA . ILE A 1 85 ? 4.964 3.150 -11.010 1.00 91.75 85 ILE A CA 1
ATOM 699 C C . ILE A 1 85 ? 4.816 4.038 -9.775 1.00 91.75 85 ILE A C 1
ATOM 701 O O . ILE A 1 85 ? 4.180 3.607 -8.818 1.00 91.75 85 ILE A O 1
ATOM 705 N N . PHE A 1 86 ? 5.314 5.278 -9.801 1.00 91.06 86 PHE A N 1
ATOM 706 C CA . PHE A 1 86 ? 5.179 6.221 -8.682 1.00 91.06 86 PHE A CA 1
ATOM 707 C C . PHE A 1 86 ? 3.720 6.578 -8.372 1.00 91.06 86 PHE A C 1
ATOM 709 O O . PHE A 1 86 ? 3.349 6.683 -7.208 1.00 91.06 86 PHE A O 1
ATOM 716 N N . LEU A 1 87 ? 2.872 6.721 -9.390 1.00 94.38 87 LEU A N 1
ATOM 717 C CA . LEU A 1 87 ? 1.442 6.975 -9.196 1.00 94.38 87 LEU A CA 1
ATOM 718 C C . LEU A 1 87 ? 0.673 5.741 -8.715 1.00 94.38 87 LEU A C 1
ATOM 720 O O . LEU A 1 87 ? -0.416 5.886 -8.163 1.00 94.38 87 LEU A O 1
ATOM 724 N N . GLY A 1 88 ? 1.227 4.544 -8.910 1.00 93.31 88 GLY A N 1
ATOM 725 C CA . GLY A 1 88 ? 0.548 3.279 -8.672 1.00 93.31 88 GLY A CA 1
ATOM 726 C C . GLY A 1 88 ? -0.027 3.133 -7.271 1.00 93.31 88 GLY A C 1
ATOM 727 O O . GLY A 1 88 ? -1.192 2.767 -7.129 1.00 93.31 88 GLY A O 1
ATOM 728 N N . GLY A 1 89 ? 0.754 3.472 -6.244 1.00 92.88 89 GLY A N 1
ATOM 729 C CA . GLY A 1 89 ? 0.284 3.388 -4.863 1.00 92.88 89 GLY A CA 1
ATOM 730 C C . GLY A 1 89 ? -0.870 4.343 -4.563 1.00 92.88 89 GLY A C 1
ATOM 731 O O . GLY A 1 89 ? -1.875 3.945 -3.971 1.00 92.88 89 GLY A O 1
ATOM 732 N N . SER A 1 90 ? -0.785 5.589 -5.033 1.00 95.38 90 SER A N 1
ATOM 733 C CA . SER A 1 90 ? -1.869 6.566 -4.879 1.00 95.38 90 SER A CA 1
ATOM 734 C C . SER A 1 90 ? -3.129 6.144 -5.634 1.00 95.38 90 SER A C 1
ATOM 736 O O . SER A 1 90 ? -4.231 6.294 -5.110 1.00 95.38 90 SER A O 1
ATOM 738 N N . LEU A 1 91 ? -2.977 5.571 -6.833 1.00 96.38 91 LEU A N 1
ATOM 739 C CA . LEU A 1 91 ? -4.095 5.088 -7.642 1.00 96.38 91 LEU A CA 1
ATOM 740 C C . LEU A 1 91 ? -4.848 3.949 -6.943 1.00 96.38 91 LEU A C 1
ATOM 742 O O . LEU A 1 91 ? -6.074 3.925 -6.960 1.00 96.38 91 LEU A O 1
ATOM 746 N N . PHE A 1 92 ? -4.122 3.032 -6.300 1.00 96.25 92 PHE A N 1
ATOM 747 C CA . PHE A 1 92 ? -4.710 1.917 -5.555 1.00 96.25 92 PHE A CA 1
ATOM 748 C C . PHE A 1 92 ? -5.425 2.383 -4.287 1.00 96.25 92 PHE A C 1
ATOM 750 O O . PHE A 1 92 ? -6.524 1.913 -4.004 1.00 96.25 92 PHE A O 1
ATOM 757 N N . ASN A 1 93 ? -4.865 3.355 -3.563 1.00 95.75 93 ASN A N 1
ATOM 758 C CA . ASN A 1 93 ? -5.565 3.960 -2.428 1.00 95.75 93 ASN A CA 1
ATOM 759 C C . ASN A 1 93 ? -6.846 4.672 -2.874 1.00 95.75 93 ASN A C 1
ATOM 761 O O . ASN A 1 93 ? -7.890 4.504 -2.252 1.00 95.75 93 ASN A O 1
ATOM 765 N N . LEU A 1 94 ? -6.783 5.423 -3.975 1.00 97.00 94 LEU A N 1
ATOM 766 C CA . LEU A 1 94 ? -7.944 6.087 -4.561 1.00 97.00 94 LEU A CA 1
ATOM 767 C C . LEU A 1 94 ? -9.009 5.069 -4.992 1.00 97.00 94 LEU A C 1
ATOM 769 O O . LEU A 1 94 ? -10.183 5.247 -4.677 1.00 97.00 94 LEU A O 1
ATOM 773 N N . ALA A 1 95 ? -8.610 3.965 -5.628 1.00 96.56 95 ALA A N 1
ATOM 774 C CA . ALA A 1 95 ? -9.516 2.864 -5.945 1.00 96.56 95 ALA A CA 1
ATOM 775 C C . ALA A 1 95 ? -10.139 2.250 -4.678 1.00 96.56 95 ALA A C 1
ATOM 777 O O . ALA A 1 95 ? -11.338 1.985 -4.656 1.00 96.56 95 ALA A O 1
ATOM 778 N N . GLY A 1 96 ? -9.358 2.089 -3.606 1.00 95.62 96 GLY A N 1
ATOM 779 C CA . GLY A 1 96 ? -9.845 1.638 -2.302 1.00 95.62 96 GLY A CA 1
ATOM 780 C C . GLY A 1 96 ? -10.895 2.575 -1.701 1.00 95.62 96 GLY A C 1
ATOM 781 O O . GLY A 1 96 ? -11.921 2.105 -1.218 1.00 95.62 96 GLY A O 1
ATOM 782 N N . ILE A 1 97 ? -10.693 3.894 -1.798 1.00 95.00 97 ILE A N 1
ATOM 783 C CA . ILE A 1 97 ? -11.678 4.895 -1.360 1.00 95.00 97 ILE A CA 1
ATOM 784 C C . ILE A 1 97 ? -12.989 4.730 -2.134 1.00 95.00 97 ILE A C 1
ATOM 786 O O . ILE A 1 97 ? -14.053 4.650 -1.521 1.00 95.00 97 ILE A O 1
ATOM 790 N N . PHE A 1 98 ? -12.928 4.631 -3.466 1.00 96.25 98 PHE A N 1
ATOM 791 C CA . PHE A 1 98 ? -14.127 4.427 -4.283 1.00 96.25 98 PHE A CA 1
ATOM 792 C C . PHE A 1 98 ? -14.828 3.104 -3.970 1.00 96.25 98 PHE A C 1
ATOM 794 O O . PHE A 1 98 ? -16.057 3.073 -3.903 1.00 96.25 98 PHE A O 1
ATOM 801 N N . LEU A 1 99 ? -14.066 2.032 -3.740 1.00 95.19 99 LEU A N 1
ATOM 802 C CA . LEU A 1 99 ? -14.607 0.726 -3.375 1.00 95.19 99 LEU A CA 1
ATOM 803 C C . LEU A 1 99 ? -15.365 0.798 -2.047 1.00 95.19 99 LEU A C 1
ATOM 805 O O . LEU A 1 99 ? -16.538 0.439 -2.000 1.00 95.19 99 LEU A O 1
ATOM 809 N N . VAL A 1 100 ? -14.728 1.314 -0.993 1.00 93.75 100 VAL A N 1
ATOM 810 C CA . VAL A 1 100 ? -15.355 1.453 0.330 1.00 93.75 100 VAL A CA 1
ATOM 811 C C . VAL A 1 100 ? -16.599 2.337 0.247 1.00 93.75 100 VAL A C 1
ATOM 813 O O . VAL A 1 100 ? -17.655 1.947 0.735 1.00 93.75 100 VAL A O 1
ATOM 816 N N . ASN A 1 101 ? -16.523 3.477 -0.444 1.00 93.94 101 ASN A N 1
ATOM 817 C CA . ASN A 1 101 ? -17.664 4.379 -0.596 1.00 93.94 101 ASN A CA 1
ATOM 818 C C . ASN A 1 101 ? -18.836 3.740 -1.364 1.00 93.94 101 ASN A C 1
ATOM 820 O O . ASN A 1 101 ? -20.001 3.976 -1.045 1.00 93.94 101 ASN A O 1
ATOM 824 N N . THR A 1 102 ? -18.541 2.904 -2.363 1.00 95.44 102 THR A N 1
ATOM 825 C CA . THR A 1 102 ? -19.567 2.162 -3.112 1.00 95.44 102 THR A CA 1
ATOM 826 C C . THR A 1 102 ? -20.241 1.117 -2.229 1.00 95.44 102 THR A C 1
ATOM 828 O O . THR A 1 102 ? -21.465 1.029 -2.223 1.00 95.44 102 THR A O 1
ATOM 831 N N . LEU A 1 103 ? -19.461 0.366 -1.444 1.00 94.25 103 LEU A N 1
ATOM 832 C CA . LEU A 1 103 ? -19.989 -0.638 -0.514 1.00 94.25 103 LEU A CA 1
ATOM 833 C C . LEU A 1 103 ? -20.887 -0.009 0.560 1.00 94.25 103 LEU A C 1
ATOM 835 O O . LEU A 1 103 ? -21.934 -0.565 0.887 1.00 94.25 103 LEU A O 1
ATOM 839 N N . ILE A 1 104 ? -20.510 1.170 1.055 1.00 94.31 104 ILE A N 1
ATOM 840 C CA . ILE A 1 104 ? -21.333 1.967 1.969 1.00 94.31 104 ILE A CA 1
ATOM 841 C C . ILE A 1 104 ? -22.630 2.414 1.281 1.00 94.31 104 ILE A C 1
ATOM 843 O O . ILE A 1 104 ? -23.718 2.236 1.821 1.00 94.31 104 ILE A O 1
ATOM 847 N N . SER A 1 105 ? -22.538 2.937 0.054 1.00 93.06 105 SER A N 1
ATOM 848 C CA . SER A 1 105 ? -23.708 3.409 -0.704 1.00 93.06 105 SER A CA 1
ATOM 849 C C . SER A 1 105 ? -24.707 2.290 -1.027 1.00 93.06 105 SER A C 1
ATOM 851 O O . SER A 1 105 ? -25.898 2.547 -1.170 1.00 93.06 105 SER A O 1
ATOM 853 N N . GLN A 1 106 ? -24.232 1.048 -1.139 1.00 95.44 106 GLN A N 1
ATOM 854 C CA . GLN A 1 106 ? -25.058 -0.146 -1.347 1.00 95.44 106 GLN A CA 1
ATOM 855 C C . GLN A 1 106 ? -25.633 -0.725 -0.043 1.00 95.44 106 GLN A C 1
ATOM 857 O O . GLN A 1 106 ? -26.387 -1.693 -0.100 1.00 95.44 106 GLN A O 1
ATOM 862 N N . GLY A 1 107 ? -25.280 -0.166 1.120 1.00 91.31 107 GLY A N 1
ATOM 863 C CA . GLY A 1 107 ? -25.704 -0.670 2.428 1.00 91.31 107 GLY A CA 1
ATOM 864 C C . GLY A 1 107 ? -25.039 -1.989 2.837 1.00 91.31 107 GLY A C 1
ATOM 865 O O . GLY A 1 107 ? -25.556 -2.679 3.708 1.00 91.31 107 GLY A O 1
ATOM 866 N N . ILE A 1 108 ? -23.921 -2.363 2.201 1.00 93.50 108 ILE A N 1
ATOM 867 C CA . ILE A 1 108 ? -23.149 -3.569 2.550 1.00 93.50 108 ILE A CA 1
ATOM 868 C C . ILE A 1 108 ? -22.250 -3.295 3.761 1.00 93.50 108 ILE A C 1
ATOM 870 O O . ILE A 1 108 ? -22.044 -4.177 4.592 1.00 93.50 108 ILE A O 1
ATOM 874 N N . LEU A 1 109 ? -21.694 -2.083 3.839 1.00 89.81 109 LEU A N 1
ATOM 875 C CA . LEU A 1 109 ? -20.886 -1.614 4.961 1.00 89.81 109 LEU A CA 1
ATOM 876 C C . LEU A 1 109 ? -21.590 -0.463 5.671 1.00 89.81 109 LEU A C 1
ATOM 878 O O . LEU A 1 109 ? -22.168 0.411 5.023 1.00 89.81 109 LEU A O 1
ATOM 882 N N . ASP A 1 110 ? -21.468 -0.432 6.993 1.00 86.25 110 ASP A N 1
ATOM 883 C CA . ASP A 1 110 ? -21.911 0.705 7.788 1.00 86.25 110 ASP A CA 1
ATOM 884 C C . ASP A 1 110 ? -21.018 1.933 7.560 1.00 86.25 110 ASP A C 1
ATOM 886 O O . ASP A 1 110 ? -19.827 1.840 7.249 1.00 86.25 110 ASP A O 1
ATOM 890 N N . ASN A 1 111 ? -21.606 3.116 7.749 1.00 80.50 111 ASN A N 1
ATOM 891 C CA . ASN A 1 111 ? -20.920 4.404 7.596 1.00 80.50 111 ASN A CA 1
ATOM 892 C C . ASN A 1 111 ? -19.841 4.653 8.663 1.00 80.50 111 ASN A C 1
ATOM 894 O O . ASN A 1 111 ? -19.057 5.599 8.552 1.00 80.50 111 ASN A O 1
ATOM 898 N N . SER A 1 112 ? -19.808 3.841 9.716 1.00 74.06 112 SER A N 1
ATOM 899 C CA . SER A 1 112 ? -18.870 3.978 10.815 1.00 74.06 112 SER A CA 1
ATOM 900 C C . SER A 1 112 ? -18.432 2.619 11.339 1.00 74.06 112 SER A C 1
ATOM 902 O O . SER A 1 112 ? -19.153 1.632 11.290 1.00 74.06 112 SER A O 1
ATOM 904 N N . VAL A 1 113 ? -17.212 2.587 11.876 1.00 68.00 113 VAL A N 1
ATOM 905 C CA . VAL A 1 113 ? -16.645 1.407 12.550 1.00 68.00 113 VAL A CA 1
ATOM 906 C C . VAL A 1 113 ? -17.370 1.119 13.886 1.00 68.00 113 VAL A C 1
ATOM 908 O O . VAL A 1 113 ? -17.170 0.055 14.464 1.00 68.00 113 VAL A O 1
ATOM 911 N N . PHE A 1 114 ? -18.206 2.060 14.360 1.00 56.59 114 PHE A N 1
ATOM 912 C CA . PHE A 1 114 ? -19.065 1.994 15.553 1.00 56.59 114 PHE A CA 1
ATOM 913 C C . PHE A 1 114 ? -20.312 2.853 15.386 1.00 56.59 114 PHE A C 1
ATOM 915 O O . PHE A 1 114 ? -20.141 3.990 14.874 1.00 56.59 114 PHE A O 1
#

Radius of gyration: 16.96 Å; chains: 1; bounding box: 42×32×45 Å

Foldseek 3Di:
DDDPVVVVVVCCCPQPVQLVLQVLLLVQLVVLQVVQPFALKAKEFADDDFPDDDDRYTYHDHGRNDMDIDTDDTNDDDPVSVVSSVCRSVVSSVVVVVVVVVCCVVVVDPPDPD

pLDDT: mean 87.8, std 6.66, range [56.59, 97.0]